Protein AF-A0A7K2QFN1-F1 (afdb_monomer_lite)

Sequence (161 aa):
MSSHTTPGGPADGPAAAGPRRRLIRELLLVAGLFAVYKAGRMLSTDRTDEAFRNAGRIWDAERALHLPGEGAIQRLLLHGDGDALVHTANTYYAAVHFPATALFLIWLYVRRPGHYLWARRVLAVLTGAALVLHLTFPLAPPRMLGAAHLVDTAQVYGPSV

Foldseek 3Di:
DDDDDDDDDDDCDPPPDDPVVVVVVVVVVVVVLVVLVVVLVVLLVVCVVVQVVLQVVVVVVCVVVVPDAPVVVQVVCVPDPSLVVLLVVQCCVVPPPVVVVVVVLVCCVVPPVPVSVVVVVVVSVVSVVVSVCCNVRPHDDLCPPPVRPDDPSCVVRHPDD

Radius of gyration: 25.27 Å; chains: 1; bounding box: 76×38×74 Å

Secondary structure (DSSP, 8-state):
-------PPP--------HHHHHHHHHHHHHHHHHHHHHHHHHHHTTHHHHHHHHHHHHHHHHHTTPPPHHHHHHHHHSSTHHHHHHHHHHHIIIIIHHHHHHHHHHHHHH-HHHHHHHHHHHHHHHHHHHHHHHHS----GGG-GGG----HHHHHS---

pLDDT: mean 73.67, std 10.95, range [41.0, 88.62]

Structure (mmCIF, N/CA/C/O backbone):
data_AF-A0A7K2QFN1-F1
#
_entry.id   AF-A0A7K2QFN1-F1
#
loop_
_atom_site.group_PDB
_atom_site.id
_atom_site.type_symbol
_atom_site.label_atom_id
_atom_site.label_alt_id
_atom_site.label_comp_id
_atom_site.label_asym_id
_atom_site.label_entity_id
_atom_site.label_seq_id
_atom_site.pdbx_PDB_ins_code
_atom_site.Cartn_x
_atom_site.Cartn_y
_atom_site.Cartn_z
_atom_site.occupancy
_atom_site.B_iso_or_equiv
_atom_site.auth_seq_id
_atom_site.auth_comp_id
_atom_site.auth_asym_id
_atom_site.auth_atom_id
_atom_site.pdbx_PDB_model_num
ATOM 1 N N . MET A 1 1 ? -60.385 5.403 48.014 1.00 46.00 1 MET A N 1
ATOM 2 C CA . MET A 1 1 ? -59.883 4.667 46.834 1.00 46.00 1 MET A CA 1
ATOM 3 C C . MET A 1 1 ? -58.443 5.084 46.613 1.00 46.00 1 MET A C 1
ATOM 5 O O . MET A 1 1 ? -58.204 6.172 46.113 1.00 46.00 1 MET A O 1
ATOM 9 N N . SER A 1 2 ? -57.506 4.275 47.107 1.00 41.00 2 SER A N 1
ATOM 10 C CA . SER A 1 2 ? -56.066 4.528 47.031 1.00 41.00 2 SER A CA 1
ATOM 11 C C . SER A 1 2 ? -55.525 3.919 45.741 1.00 41.00 2 SER A C 1
ATOM 13 O O . SER A 1 2 ? -55.558 2.701 45.579 1.00 41.00 2 SER A O 1
ATOM 15 N N . SER A 1 3 ? -55.057 4.751 44.816 1.00 53.19 3 SER A N 1
ATOM 16 C CA . SER A 1 3 ? -54.397 4.293 43.593 1.00 53.19 3 SER A CA 1
ATOM 17 C C . SER A 1 3 ? -52.925 4.034 43.899 1.00 53.19 3 SER A C 1
ATOM 19 O O . SER A 1 3 ? -52.160 4.963 44.141 1.00 53.19 3 SER A O 1
ATOM 21 N N . HIS A 1 4 ? -52.549 2.758 43.930 1.00 51.88 4 HIS A N 1
ATOM 22 C CA . HIS A 1 4 ? -51.168 2.300 44.018 1.00 51.88 4 HIS A CA 1
ATOM 23 C C . HIS A 1 4 ? -50.369 2.760 42.790 1.00 51.88 4 HIS A C 1
ATOM 25 O O . HIS A 1 4 ? -50.676 2.372 41.666 1.00 51.88 4 HIS A O 1
ATOM 31 N N . THR A 1 5 ? -49.311 3.540 43.010 1.00 59.22 5 THR A N 1
ATOM 32 C CA . THR A 1 5 ? -48.259 3.765 42.014 1.00 59.22 5 THR A CA 1
ATOM 33 C C . THR A 1 5 ? -47.220 2.659 42.168 1.00 59.22 5 THR A C 1
ATOM 35 O O . THR A 1 5 ? -46.489 2.625 43.154 1.00 59.22 5 THR A O 1
ATOM 38 N N . THR A 1 6 ? -47.158 1.739 41.209 1.00 57.50 6 THR A N 1
ATOM 39 C CA . THR A 1 6 ? -46.066 0.765 41.080 1.00 57.50 6 THR A CA 1
ATOM 40 C C . THR A 1 6 ? -44.874 1.446 40.400 1.00 57.50 6 THR A C 1
ATOM 42 O O . THR A 1 6 ? -45.015 1.858 39.248 1.00 57.50 6 THR A O 1
ATOM 45 N N . PRO A 1 7 ? -43.691 1.568 41.031 1.00 53.72 7 PRO A N 1
ATOM 46 C CA . PRO A 1 7 ? -42.487 1.939 40.306 1.00 53.72 7 PRO A CA 1
ATOM 47 C C . PRO A 1 7 ? -41.964 0.700 39.569 1.00 53.72 7 PRO A C 1
ATOM 49 O O . PRO A 1 7 ? -41.506 -0.260 40.188 1.00 53.72 7 PRO A O 1
ATOM 52 N N . GLY A 1 8 ? -42.073 0.706 38.238 1.00 53.19 8 GLY A N 1
ATOM 53 C CA . GLY A 1 8 ? -41.393 -0.258 37.376 1.00 53.19 8 GLY A CA 1
ATOM 54 C C . GLY A 1 8 ? -39.881 -0.153 37.576 1.00 53.19 8 GLY A C 1
ATOM 55 O O . GLY A 1 8 ? -39.325 0.943 37.522 1.00 53.19 8 GLY A O 1
ATOM 56 N N . GLY A 1 9 ? -39.253 -1.291 37.877 1.00 48.78 9 GLY A N 1
ATOM 57 C CA . GLY A 1 9 ? -37.833 -1.416 38.197 1.00 48.78 9 GLY A CA 1
ATOM 58 C C . GLY A 1 9 ? -36.890 -0.909 37.098 1.00 48.78 9 GLY A C 1
ATOM 59 O O . GLY A 1 9 ? -37.310 -0.696 35.958 1.00 48.78 9 GLY A O 1
ATOM 60 N N . PRO A 1 10 ? -35.606 -0.703 37.439 1.00 53.47 10 PRO A N 1
ATOM 61 C CA . PRO A 1 10 ? -34.615 -0.202 36.502 1.00 53.47 10 PRO A CA 1
ATOM 62 C C . PRO A 1 10 ? -34.527 -1.142 35.301 1.00 53.47 10 PRO A C 1
ATOM 64 O O . PRO A 1 10 ? -34.274 -2.336 35.441 1.00 53.47 10 PRO A O 1
ATOM 67 N N . ALA A 1 11 ? -34.758 -0.590 34.112 1.00 53.12 11 ALA A N 1
ATOM 68 C CA . ALA A 1 11 ? -34.437 -1.261 32.870 1.00 53.12 11 ALA A CA 1
ATOM 69 C C . ALA A 1 11 ? -32.927 -1.532 32.867 1.00 53.12 11 ALA A C 1
ATOM 71 O O . ALA A 1 11 ? -32.129 -0.602 32.727 1.00 53.12 11 ALA A O 1
ATOM 72 N N . ASP A 1 12 ? -32.550 -2.799 33.042 1.00 49.28 12 ASP A N 1
ATOM 73 C CA . ASP A 1 12 ? -31.199 -3.302 32.815 1.00 49.28 12 ASP A CA 1
ATOM 74 C C . ASP A 1 12 ? -30.847 -3.112 31.333 1.00 49.28 12 ASP A C 1
ATOM 76 O O . ASP A 1 12 ? -30.979 -4.003 30.491 1.00 49.28 12 ASP A O 1
ATOM 80 N N . GLY A 1 13 ? -30.432 -1.894 30.986 1.00 48.56 13 GLY A N 1
ATOM 81 C CA . GLY A 1 13 ? -29.789 -1.609 29.716 1.00 48.56 13 GLY A CA 1
ATOM 82 C C . GLY A 1 13 ? -28.498 -2.429 29.627 1.00 48.56 13 GLY A C 1
ATOM 83 O O . GLY A 1 13 ? -27.792 -2.556 30.630 1.00 48.56 13 GLY A O 1
ATOM 84 N N . PRO A 1 14 ? -28.157 -2.997 28.456 1.00 49.53 14 PRO A N 1
ATOM 85 C CA . PRO A 1 14 ? -26.990 -3.857 28.311 1.00 49.53 14 PRO A CA 1
ATOM 86 C C . PRO A 1 14 ? -25.746 -3.127 28.819 1.00 49.53 14 PRO A C 1
ATOM 88 O O . PRO A 1 14 ? -25.342 -2.105 28.260 1.00 49.53 14 PRO A O 1
ATOM 91 N N . ALA A 1 15 ? -25.177 -3.662 29.905 1.00 52.97 15 ALA A N 1
ATOM 92 C CA . ALA A 1 15 ? -24.041 -3.108 30.619 1.00 52.97 15 ALA A CA 1
ATOM 93 C C . ALA A 1 15 ? -22.974 -2.636 29.627 1.00 52.97 15 ALA A C 1
ATOM 95 O O . ALA A 1 15 ? -22.421 -3.424 28.850 1.00 52.97 15 ALA A O 1
ATOM 96 N N . ALA A 1 16 ? -22.707 -1.330 29.641 1.00 54.00 16 ALA A N 1
ATOM 97 C CA . ALA A 1 16 ? -21.671 -0.709 28.841 1.00 54.00 16 ALA A CA 1
ATOM 98 C C . ALA A 1 16 ? -20.334 -1.390 29.165 1.00 54.00 16 ALA A C 1
ATOM 100 O O . ALA A 1 16 ? -19.710 -1.124 30.189 1.00 54.00 16 ALA A O 1
ATOM 101 N N . ALA A 1 17 ? -19.917 -2.327 28.309 1.00 54.84 17 ALA A N 1
ATOM 102 C CA . ALA A 1 17 ? -18.675 -3.066 28.477 1.00 54.84 17 ALA A CA 1
ATOM 103 C C . ALA A 1 17 ? -17.518 -2.075 28.692 1.00 54.84 17 ALA A C 1
ATOM 105 O O . ALA A 1 17 ? -17.255 -1.235 27.827 1.00 54.84 17 ALA A O 1
ATOM 106 N N . GLY A 1 18 ? -16.860 -2.170 29.852 1.00 69.62 18 GLY A N 1
ATOM 107 C CA . GLY A 1 18 ? -15.912 -1.161 30.318 1.00 69.62 18 GLY A CA 1
ATOM 108 C C . GLY A 1 18 ? -14.740 -0.900 29.356 1.00 69.62 18 GLY A C 1
ATOM 109 O O . GLY A 1 18 ? -14.373 -1.776 28.561 1.00 69.62 18 GLY A O 1
ATOM 110 N N . PRO A 1 19 ? -14.100 0.283 29.445 1.00 69.69 19 PRO A N 1
ATOM 111 C CA . PRO A 1 19 ? -13.058 0.734 28.515 1.00 69.69 19 PRO A CA 1
ATOM 112 C C . PRO A 1 19 ? -11.882 -0.249 28.375 1.00 69.69 19 PRO A C 1
ATOM 114 O O . PRO A 1 19 ? -11.380 -0.450 27.270 1.00 69.69 19 PRO A O 1
ATOM 117 N N . ARG A 1 20 ? -11.513 -0.971 29.446 1.00 71.88 20 ARG A N 1
ATOM 118 C CA . ARG A 1 20 ? -10.501 -2.046 29.395 1.00 71.88 20 ARG A CA 1
ATOM 119 C C . ARG A 1 20 ? -10.874 -3.186 28.440 1.00 71.88 20 ARG A C 1
ATOM 121 O O . ARG A 1 20 ? -10.020 -3.677 27.710 1.00 71.88 20 ARG A O 1
ATOM 128 N N . ARG A 1 21 ? -12.144 -3.603 28.406 1.00 74.50 21 ARG A N 1
ATOM 129 C CA . ARG A 1 21 ? -12.606 -4.719 27.560 1.00 74.50 21 ARG A CA 1
ATOM 130 C C . ARG A 1 21 ? -12.649 -4.331 26.079 1.00 74.50 21 ARG A C 1
ATOM 132 O O . ARG A 1 21 ? -12.432 -5.183 25.218 1.00 74.50 21 ARG A O 1
ATOM 139 N N . ARG A 1 22 ? -12.898 -3.049 25.784 1.00 75.75 22 ARG A N 1
ATOM 140 C CA . ARG A 1 22 ? -12.779 -2.479 24.430 1.00 75.75 22 ARG A CA 1
ATOM 141 C C . ARG A 1 22 ? -11.325 -2.433 23.966 1.00 75.75 22 ARG A C 1
ATOM 143 O O . ARG A 1 22 ? -11.047 -2.934 22.882 1.00 75.75 22 ARG A O 1
ATOM 150 N N . LEU A 1 23 ? -10.412 -1.958 24.815 1.00 74.69 23 LEU A N 1
ATOM 151 C CA . LEU A 1 23 ? -8.982 -1.906 24.502 1.00 74.69 23 LEU A CA 1
ATOM 152 C C . LEU A 1 23 ? -8.391 -3.300 24.250 1.00 74.69 23 LEU A C 1
ATOM 154 O O . LEU A 1 23 ? -7.708 -3.505 23.253 1.00 74.69 23 LEU A O 1
ATOM 158 N N . ILE A 1 24 ? -8.711 -4.287 25.095 1.00 78.94 24 ILE A N 1
ATOM 159 C CA . ILE A 1 24 ? -8.256 -5.675 24.904 1.00 78.94 24 ILE A CA 1
ATOM 160 C C . ILE A 1 24 ? -8.768 -6.239 23.573 1.00 78.94 24 ILE A C 1
ATOM 162 O O . ILE A 1 24 ? -8.014 -6.872 22.843 1.00 78.94 24 ILE A O 1
ATOM 166 N N . ARG A 1 25 ? -10.033 -5.981 23.212 1.00 76.00 25 ARG A N 1
ATOM 167 C CA . ARG A 1 25 ? -10.573 -6.394 21.905 1.00 76.00 25 ARG A CA 1
ATOM 168 C C . ARG A 1 25 ? -9.856 -5.730 20.736 1.00 76.00 25 ARG A C 1
ATOM 170 O O . ARG A 1 25 ? -9.706 -6.361 19.696 1.00 76.00 25 ARG A O 1
ATOM 177 N N . GLU A 1 26 ? -9.459 -4.470 20.866 1.00 76.50 26 GLU A N 1
ATOM 178 C CA . GLU A 1 26 ? -8.696 -3.775 19.828 1.00 76.50 26 GLU A CA 1
ATOM 179 C C . GLU A 1 26 ? -7.282 -4.326 19.698 1.00 76.50 26 GLU A C 1
ATOM 181 O O . GLU A 1 26 ? -6.894 -4.683 18.588 1.00 76.50 26 GLU A O 1
ATOM 186 N N . LEU A 1 27 ? -6.580 -4.520 20.814 1.00 78.56 27 LEU A N 1
ATOM 187 C CA . LEU A 1 27 ? -5.253 -5.135 20.838 1.00 78.56 27 LEU A CA 1
ATOM 188 C C . LEU A 1 27 ? -5.264 -6.555 20.270 1.00 78.56 27 LEU A C 1
ATOM 190 O O . LEU A 1 27 ? -4.402 -6.884 19.464 1.00 78.56 27 LEU A O 1
ATOM 194 N N . LEU A 1 28 ? -6.257 -7.376 20.618 1.00 75.56 28 LEU A N 1
ATOM 195 C CA . LEU A 1 28 ? -6.394 -8.725 20.062 1.00 75.56 28 LEU A CA 1
ATOM 196 C C . LEU A 1 28 ? -6.665 -8.707 18.554 1.00 75.56 28 LEU A C 1
ATOM 198 O O . LEU A 1 28 ? -6.162 -9.565 17.837 1.00 75.56 28 LEU A O 1
ATOM 202 N N . LEU A 1 29 ? -7.424 -7.728 18.056 1.00 73.94 29 LEU A N 1
ATOM 203 C CA . LEU A 1 29 ? -7.657 -7.575 16.619 1.00 73.94 29 LEU A CA 1
ATOM 204 C C . LEU A 1 29 ? -6.403 -7.102 15.883 1.00 73.94 29 LEU A C 1
ATOM 206 O O . LEU A 1 29 ? -6.116 -7.624 14.812 1.00 73.94 29 LEU A O 1
ATOM 210 N N . VAL A 1 30 ? -5.640 -6.166 16.455 1.00 76.81 30 VAL A N 1
ATOM 211 C CA . VAL A 1 30 ? -4.353 -5.731 15.888 1.00 76.81 30 VAL A CA 1
ATOM 212 C C . VAL A 1 30 ? -3.349 -6.882 15.903 1.00 76.81 30 VAL A C 1
ATOM 214 O O . VAL A 1 30 ? -2.736 -7.162 14.879 1.00 76.81 30 VAL A O 1
ATOM 217 N N . ALA A 1 31 ? -3.225 -7.597 17.022 1.00 71.38 31 ALA A N 1
ATOM 218 C CA . ALA A 1 31 ? -2.336 -8.747 17.152 1.00 71.38 31 ALA A CA 1
ATOM 219 C C . ALA A 1 31 ? -2.730 -9.888 16.203 1.00 71.38 31 ALA A C 1
ATOM 221 O O . ALA A 1 31 ? -1.863 -10.470 15.557 1.00 71.38 31 ALA A O 1
ATOM 222 N N . GLY A 1 32 ? -4.029 -10.176 16.068 1.00 73.44 32 GLY A N 1
ATOM 223 C CA . GLY A 1 32 ? -4.541 -11.162 15.119 1.00 73.44 32 GLY A CA 1
ATOM 224 C C . GLY A 1 32 ? -4.250 -10.772 13.670 1.00 73.44 32 GLY A C 1
ATOM 225 O O . GLY A 1 32 ? -3.727 -11.585 12.913 1.00 73.44 32 GLY A O 1
ATOM 226 N N . LEU A 1 33 ? -4.505 -9.513 13.297 1.00 75.50 33 LEU A N 1
ATOM 227 C CA . LEU A 1 33 ? -4.197 -9.005 11.958 1.00 75.50 33 LEU A CA 1
ATOM 228 C C . LEU A 1 33 ? -2.687 -9.051 11.675 1.00 75.50 33 LEU A C 1
ATOM 230 O O . LEU A 1 33 ? -2.275 -9.438 10.584 1.00 75.50 33 LEU A O 1
ATOM 234 N N . PHE A 1 34 ? -1.862 -8.726 12.671 1.00 74.19 34 PHE A N 1
ATOM 235 C CA . PHE A 1 34 ? -0.406 -8.791 12.571 1.00 74.19 34 PHE A CA 1
ATOM 236 C C . PHE A 1 34 ? 0.109 -10.228 12.430 1.00 74.19 34 PHE A C 1
ATOM 238 O O . PHE A 1 34 ? 0.990 -10.488 11.612 1.00 74.19 34 PHE A O 1
ATOM 245 N N . ALA A 1 35 ? -0.454 -11.178 13.180 1.00 71.31 35 ALA A N 1
ATOM 246 C CA . ALA A 1 35 ? -0.115 -12.593 13.060 1.00 71.31 35 ALA A CA 1
ATOM 247 C C . ALA A 1 35 ? -0.481 -13.140 11.674 1.00 71.31 35 ALA A C 1
ATOM 249 O O . ALA A 1 35 ? 0.332 -13.821 11.052 1.00 71.31 35 ALA A O 1
ATOM 250 N N . VAL A 1 36 ? -1.662 -12.782 11.162 1.00 75.25 36 VAL A N 1
ATOM 251 C CA . VAL A 1 36 ? -2.120 -13.144 9.813 1.00 75.25 36 VAL A CA 1
ATOM 252 C C . VAL A 1 36 ? -1.215 -12.533 8.736 1.00 75.25 36 VAL A C 1
ATOM 254 O O . VAL A 1 36 ? -0.780 -13.249 7.836 1.00 75.25 36 VAL A O 1
ATOM 257 N N . TYR A 1 37 ? -0.844 -11.254 8.863 1.00 74.94 37 TYR A N 1
ATOM 258 C CA . TYR A 1 37 ? 0.138 -10.612 7.982 1.00 74.94 37 TYR A CA 1
ATOM 259 C C . TYR A 1 37 ? 1.490 -11.340 8.007 1.00 74.94 37 TYR A C 1
ATOM 261 O O . TYR A 1 37 ? 2.045 -11.655 6.955 1.00 74.94 37 TYR A O 1
ATOM 269 N N . LYS A 1 38 ? 2.012 -11.654 9.200 1.00 71.62 38 LYS A N 1
ATOM 270 C CA . LYS A 1 38 ? 3.306 -12.329 9.360 1.00 71.62 38 LYS A CA 1
ATOM 271 C C . LYS A 1 38 ? 3.287 -13.740 8.769 1.00 71.62 38 LYS A C 1
ATOM 273 O O . LYS A 1 38 ? 4.230 -14.112 8.075 1.00 71.62 38 LYS A O 1
ATOM 278 N N . ALA A 1 39 ? 2.216 -14.497 9.005 1.00 71.62 39 ALA A N 1
ATOM 279 C CA . ALA A 1 39 ? 2.022 -15.818 8.418 1.00 71.62 39 ALA A CA 1
ATOM 280 C C . ALA A 1 39 ? 1.952 -15.734 6.888 1.00 71.62 39 ALA A C 1
ATOM 282 O O . ALA A 1 39 ? 2.667 -16.463 6.204 1.00 71.62 39 ALA A O 1
ATOM 283 N N . GLY A 1 40 ? 1.169 -14.794 6.351 1.00 68.12 40 GLY A N 1
ATOM 284 C CA . GLY A 1 40 ? 1.074 -14.583 4.911 1.00 68.12 40 GLY A CA 1
ATOM 285 C C . GLY A 1 40 ? 2.416 -14.207 4.277 1.00 68.12 40 GLY A C 1
ATOM 286 O O . GLY A 1 40 ? 2.795 -14.769 3.252 1.00 68.12 40 GLY A O 1
ATOM 287 N N . ARG A 1 41 ? 3.196 -13.335 4.925 1.00 69.00 41 ARG A N 1
ATOM 288 C CA . ARG A 1 41 ? 4.541 -12.989 4.446 1.00 69.00 41 ARG A CA 1
ATOM 289 C C . ARG A 1 41 ? 5.465 -14.214 4.411 1.00 69.00 41 ARG A C 1
ATOM 291 O O . ARG A 1 41 ? 6.197 -14.388 3.442 1.00 69.00 41 ARG A O 1
ATOM 298 N N . MET A 1 42 ? 5.403 -15.071 5.431 1.00 67.62 42 MET A N 1
ATOM 299 C CA . MET A 1 42 ? 6.178 -16.316 5.485 1.00 67.62 42 MET A CA 1
ATOM 300 C C . MET A 1 42 ? 5.827 -17.241 4.310 1.00 67.62 42 MET A C 1
ATOM 302 O O . MET A 1 42 ? 6.712 -17.684 3.590 1.00 67.62 42 MET A O 1
ATOM 306 N N . LEU A 1 43 ? 4.530 -17.447 4.061 1.00 66.00 43 LEU A N 1
ATOM 307 C CA . LEU A 1 43 ? 4.014 -18.256 2.948 1.00 66.00 43 LEU A CA 1
ATOM 308 C C . LEU A 1 43 ? 4.368 -17.691 1.565 1.00 66.00 43 LEU A C 1
ATOM 310 O O . LEU A 1 43 ? 4.529 -18.453 0.615 1.00 66.00 43 LEU A O 1
ATOM 314 N N . SER A 1 44 ? 4.476 -16.367 1.442 1.00 63.62 44 SER A N 1
ATOM 315 C CA . SER A 1 44 ? 4.806 -15.712 0.175 1.00 63.62 44 SER A CA 1
ATOM 316 C C . SER A 1 44 ? 6.301 -15.728 -0.150 1.00 63.62 44 SER A C 1
ATOM 318 O O . SER A 1 44 ? 6.657 -15.551 -1.313 1.00 63.62 44 SER A O 1
ATOM 320 N N . THR A 1 45 ? 7.177 -15.914 0.844 1.00 62.69 45 THR A N 1
ATOM 321 C CA . THR A 1 45 ? 8.634 -15.790 0.651 1.00 62.69 45 THR A CA 1
ATOM 322 C C . THR A 1 45 ? 9.175 -16.916 -0.247 1.00 62.69 45 THR A C 1
ATOM 324 O O . THR A 1 45 ? 10.008 -16.662 -1.114 1.00 62.69 45 THR A O 1
ATOM 327 N N . ASP A 1 46 ? 8.599 -18.118 -0.156 1.00 63.16 46 ASP A N 1
ATOM 328 C CA . ASP A 1 46 ? 8.986 -19.280 -0.974 1.00 63.16 46 ASP A CA 1
ATOM 329 C C . ASP A 1 46 ? 8.373 -19.292 -2.392 1.00 63.16 46 ASP A C 1
ATOM 331 O O . ASP A 1 46 ? 8.632 -20.206 -3.173 1.00 63.16 46 ASP A O 1
ATOM 335 N N . ARG A 1 47 ? 7.553 -18.294 -2.762 1.00 72.06 47 ARG A N 1
ATOM 336 C CA . ARG A 1 47 ? 6.825 -18.258 -4.053 1.00 72.06 47 ARG A CA 1
ATOM 337 C C . ARG A 1 47 ? 7.316 -17.190 -5.027 1.00 72.06 47 ARG A C 1
ATOM 339 O O . ARG A 1 47 ? 6.610 -16.829 -5.968 1.00 72.06 47 ARG A O 1
ATOM 346 N N . THR A 1 48 ? 8.532 -16.694 -4.829 1.00 75.62 48 THR A N 1
ATOM 347 C CA . THR A 1 48 ? 9.105 -15.621 -5.654 1.00 75.62 48 THR A CA 1
ATOM 348 C C . THR A 1 48 ? 9.159 -16.007 -7.140 1.00 75.62 48 THR A C 1
ATOM 350 O O . THR A 1 48 ? 8.705 -15.240 -7.986 1.00 75.62 48 THR A O 1
ATOM 353 N N . ASP A 1 49 ? 9.584 -17.230 -7.472 1.00 79.44 49 ASP A N 1
ATOM 354 C CA . ASP A 1 49 ? 9.636 -17.700 -8.867 1.00 79.44 49 ASP A CA 1
ATOM 355 C C . ASP A 1 49 ? 8.250 -17.791 -9.522 1.00 79.44 49 ASP A C 1
ATOM 357 O O . ASP A 1 49 ? 8.082 -17.517 -10.712 1.00 79.44 49 ASP A O 1
ATOM 361 N N . GLU A 1 50 ? 7.230 -18.179 -8.751 1.00 81.81 50 GLU A N 1
ATOM 362 C CA . GLU A 1 50 ? 5.842 -18.195 -9.217 1.00 81.81 50 GLU A CA 1
ATOM 363 C C . GLU A 1 50 ? 5.337 -16.775 -9.492 1.00 81.81 50 GLU A C 1
ATOM 365 O O . GLU A 1 50 ? 4.688 -16.543 -10.516 1.00 81.81 50 GLU A O 1
ATOM 370 N N . ALA A 1 51 ? 5.718 -15.818 -8.643 1.00 82.38 51 ALA A N 1
ATOM 371 C CA . ALA A 1 51 ? 5.380 -14.410 -8.800 1.00 82.38 51 ALA A CA 1
ATOM 372 C C . ALA A 1 51 ? 5.907 -13.824 -10.118 1.00 82.38 51 ALA A C 1
ATOM 374 O O . ALA A 1 51 ? 5.176 -13.111 -10.811 1.00 82.38 51 ALA A O 1
ATOM 375 N N . PHE A 1 52 ? 7.144 -14.158 -10.496 1.00 83.25 52 PHE A N 1
ATOM 376 C CA . PHE A 1 52 ? 7.737 -13.733 -11.768 1.00 83.25 52 PHE A CA 1
ATOM 377 C C . PHE A 1 52 ? 7.060 -14.377 -12.980 1.00 83.25 52 PHE A C 1
ATOM 379 O O . PHE A 1 52 ? 6.802 -13.695 -13.973 1.00 83.25 52 PHE A O 1
ATOM 386 N N . ARG A 1 53 ? 6.706 -15.667 -12.905 1.00 84.81 53 ARG A N 1
ATOM 387 C CA . ARG A 1 53 ? 5.967 -16.336 -13.992 1.00 84.81 53 ARG A CA 1
ATOM 388 C C . ARG A 1 53 ? 4.580 -15.731 -14.199 1.00 84.81 53 ARG A C 1
ATOM 390 O O . ARG A 1 53 ? 4.178 -15.512 -15.340 1.00 84.81 53 ARG A O 1
ATOM 397 N N . ASN A 1 54 ? 3.853 -15.450 -13.118 1.00 86.00 54 ASN A N 1
ATOM 398 C CA . ASN A 1 54 ? 2.544 -14.799 -13.193 1.00 86.00 54 ASN A CA 1
ATOM 399 C C . ASN A 1 54 ? 2.651 -13.379 -13.766 1.00 86.00 54 ASN A C 1
ATOM 401 O O . ASN A 1 54 ? 1.819 -12.992 -14.584 1.00 86.00 54 ASN A O 1
ATOM 405 N N . ALA A 1 55 ? 3.707 -12.645 -13.406 1.00 83.19 55 ALA A N 1
ATOM 406 C CA . ALA A 1 55 ? 3.982 -11.321 -13.954 1.00 83.19 55 ALA A CA 1
ATOM 407 C C . ALA A 1 55 ? 4.253 -11.358 -15.463 1.00 83.19 55 ALA A C 1
ATOM 409 O O . ALA A 1 55 ? 3.686 -10.551 -16.194 1.00 83.19 55 ALA A O 1
ATOM 410 N N . GLY A 1 56 ? 5.028 -12.338 -15.945 1.00 83.06 56 GLY A N 1
ATOM 411 C CA . GLY A 1 56 ? 5.224 -12.561 -17.381 1.00 83.06 56 GLY A CA 1
ATOM 412 C C . GLY A 1 56 ? 3.914 -12.857 -18.119 1.00 83.06 56 GLY A C 1
ATOM 413 O O . GLY A 1 56 ? 3.620 -12.227 -19.127 1.00 83.06 56 GLY A O 1
ATOM 414 N N . ARG A 1 57 ? 3.062 -13.736 -17.570 1.00 85.62 57 ARG A N 1
ATOM 415 C CA . ARG A 1 57 ? 1.752 -14.058 -18.174 1.00 85.62 57 ARG A CA 1
ATOM 416 C C . ARG A 1 57 ? 0.839 -12.840 -18.292 1.00 85.62 57 ARG A C 1
ATOM 418 O O . ARG A 1 57 ? 0.175 -12.681 -19.311 1.00 85.62 57 ARG A O 1
ATOM 425 N N . ILE A 1 58 ? 0.784 -12.007 -17.251 1.00 85.50 58 ILE A N 1
ATOM 426 C CA . ILE A 1 58 ? -0.000 -10.766 -17.281 1.00 85.50 58 ILE A CA 1
ATOM 427 C C . ILE A 1 58 ? 0.591 -9.798 -18.299 1.00 85.50 58 ILE A C 1
ATOM 429 O O . ILE A 1 58 ? -0.150 -9.259 -19.114 1.00 85.50 58 ILE A O 1
ATOM 433 N N . TRP A 1 59 ? 1.911 -9.629 -18.303 1.00 83.75 59 TRP A N 1
ATOM 434 C CA . TRP A 1 59 ? 2.598 -8.770 -19.259 1.00 83.75 59 TRP A CA 1
ATOM 435 C C . TRP A 1 59 ? 2.291 -9.156 -20.714 1.00 83.75 59 TRP A C 1
ATOM 437 O O . TRP A 1 59 ? 1.926 -8.299 -21.521 1.00 83.75 59 TRP A O 1
ATOM 447 N N . ASP A 1 60 ? 2.374 -10.446 -21.038 1.00 85.12 60 ASP A N 1
ATOM 448 C CA . ASP A 1 60 ? 2.081 -10.954 -22.379 1.00 85.12 60 ASP A CA 1
ATOM 449 C C . ASP A 1 60 ? 0.599 -10.772 -22.738 1.00 85.12 60 ASP A C 1
ATOM 451 O O . ASP A 1 60 ? 0.275 -10.349 -23.850 1.00 85.12 60 ASP A O 1
ATOM 455 N N . ALA A 1 61 ? -0.310 -11.015 -21.787 1.00 86.06 61 ALA A N 1
ATOM 456 C CA . ALA A 1 61 ? -1.745 -10.811 -21.978 1.00 86.06 61 ALA A CA 1
ATOM 457 C C . ALA A 1 61 ? -2.095 -9.336 -22.231 1.00 86.06 61 ALA A C 1
ATOM 459 O O . ALA A 1 61 ? -2.865 -9.029 -23.142 1.00 86.06 61 ALA A O 1
ATOM 460 N N . GLU A 1 62 ? -1.504 -8.405 -21.480 1.00 86.31 62 GLU A N 1
ATOM 461 C CA . GLU A 1 62 ? -1.695 -6.970 -21.700 1.00 86.31 62 GLU A CA 1
ATOM 462 C C . GLU A 1 62 ? -1.214 -6.535 -23.091 1.00 86.31 62 GLU A C 1
ATOM 464 O O . GLU A 1 62 ? -1.818 -5.652 -23.700 1.00 86.31 62 GLU A O 1
ATOM 469 N N . ARG A 1 63 ? -0.136 -7.144 -23.606 1.00 86.50 63 ARG A N 1
ATOM 470 C CA . ARG A 1 63 ? 0.464 -6.795 -24.909 1.00 86.50 63 ARG A CA 1
ATOM 471 C C . ARG A 1 63 ? -0.329 -7.413 -26.048 1.00 86.50 63 ARG A C 1
ATOM 473 O O . ARG A 1 63 ? -0.559 -6.733 -27.043 1.00 86.50 63 ARG A O 1
ATOM 480 N N . ALA A 1 64 ? -0.860 -8.619 -25.860 1.00 87.38 64 ALA A N 1
ATOM 481 C CA . ALA A 1 64 ? -1.849 -9.199 -26.764 1.00 87.38 64 ALA A CA 1
ATOM 482 C C . ALA A 1 64 ? -3.116 -8.324 -26.862 1.00 87.38 64 ALA A C 1
ATOM 484 O O . ALA A 1 64 ? -3.654 -8.118 -27.951 1.00 87.38 64 ALA A O 1
ATOM 485 N N . LEU A 1 65 ? -3.557 -7.745 -25.741 1.00 87.88 65 LEU A N 1
ATOM 486 C CA . LEU A 1 65 ? -4.713 -6.842 -25.672 1.00 87.88 65 LEU A CA 1
ATOM 487 C C . LEU A 1 65 ? -4.396 -5.383 -26.043 1.00 87.88 65 LEU A C 1
ATOM 489 O O . LEU A 1 65 ? -5.297 -4.549 -26.008 1.00 87.88 65 LEU A O 1
ATOM 493 N N . HIS A 1 66 ? -3.148 -5.070 -26.411 1.00 82.81 66 HIS A N 1
ATOM 494 C CA . HIS A 1 66 ? -2.692 -3.716 -26.753 1.00 82.81 66 HIS A CA 1
ATOM 495 C C . HIS A 1 66 ? -2.993 -2.667 -25.665 1.00 82.81 66 HIS A C 1
ATOM 497 O O . HIS A 1 66 ? -3.220 -1.491 -25.960 1.00 82.81 66 HIS A O 1
ATOM 503 N N . LEU A 1 67 ? -2.988 -3.079 -24.394 1.00 81.06 67 LEU A N 1
ATOM 504 C CA . LEU A 1 67 ? -3.192 -2.164 -23.278 1.00 81.06 67 LEU A CA 1
ATOM 505 C C . LEU A 1 67 ? -1.969 -1.248 -23.109 1.00 81.06 67 LEU A C 1
ATOM 507 O O . LEU A 1 67 ? -0.828 -1.716 -23.220 1.00 81.06 67 LEU A O 1
ATOM 511 N N . PRO A 1 68 ? -2.179 0.052 -22.825 1.00 74.56 68 PRO A N 1
ATOM 512 C CA . PRO A 1 68 ? -1.081 0.975 -22.591 1.00 74.56 68 PRO A CA 1
ATOM 513 C C . PRO A 1 68 ? -0.300 0.548 -21.344 1.00 74.56 68 PRO A C 1
ATOM 515 O O . PRO A 1 68 ? -0.865 0.386 -20.266 1.00 74.56 68 PRO A O 1
ATOM 518 N N . GLY A 1 69 ? 1.012 0.372 -21.497 1.00 72.25 69 GLY A N 1
ATOM 519 C CA . GLY A 1 69 ? 1.890 0.011 -20.388 1.00 72.25 69 GLY A CA 1
ATOM 520 C C . GLY A 1 69 ? 2.170 1.193 -19.458 1.00 72.25 69 GLY A C 1
ATOM 521 O O . GLY A 1 69 ? 2.330 2.330 -19.913 1.00 72.25 69 GLY A O 1
ATOM 522 N N . GLU A 1 70 ? 2.331 0.903 -18.165 1.00 74.12 70 GLU A N 1
ATOM 523 C CA . GLU A 1 70 ? 2.680 1.877 -17.114 1.00 74.12 70 GLU A CA 1
ATOM 524 C C . GLU A 1 70 ? 3.905 2.738 -17.474 1.00 74.12 70 GLU A C 1
ATOM 526 O O . GLU A 1 70 ? 3.986 3.904 -17.096 1.00 74.12 70 GLU A O 1
ATOM 531 N N . GLY A 1 71 ? 4.821 2.214 -18.295 1.00 73.50 71 GLY A N 1
ATOM 532 C CA . GLY A 1 71 ? 6.021 2.921 -18.744 1.00 73.50 71 GLY A CA 1
ATOM 533 C C . GLY A 1 71 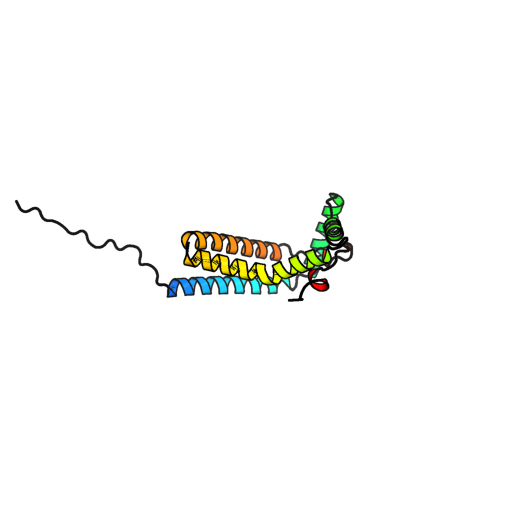? 5.752 4.162 -19.591 1.00 73.50 71 GLY A C 1
ATOM 534 O O . GLY A 1 71 ? 6.557 5.088 -19.568 1.00 73.50 71 GLY A O 1
ATOM 535 N N . ALA A 1 72 ? 4.633 4.229 -20.317 1.00 74.06 72 ALA A N 1
ATOM 536 C CA . ALA A 1 72 ? 4.270 5.440 -21.054 1.00 74.06 72 ALA A CA 1
ATOM 537 C C . ALA A 1 72 ? 3.895 6.579 -20.094 1.00 74.06 72 ALA A C 1
ATOM 539 O O . ALA A 1 72 ? 4.363 7.705 -20.256 1.00 74.06 72 ALA A O 1
ATOM 540 N N . ILE A 1 73 ? 3.117 6.255 -19.059 1.00 76.75 73 ILE A N 1
ATOM 541 C CA . ILE A 1 73 ? 2.704 7.195 -18.012 1.00 76.75 73 ILE A CA 1
ATOM 542 C C . ILE A 1 73 ? 3.916 7.596 -17.170 1.00 76.75 73 ILE A C 1
ATOM 544 O O . ILE A 1 73 ? 4.138 8.779 -16.934 1.00 76.75 73 ILE A O 1
ATOM 548 N N . GLN A 1 74 ? 4.747 6.630 -16.777 1.00 77.38 74 GLN A N 1
ATOM 549 C CA . GLN A 1 74 ? 5.954 6.888 -16.000 1.00 77.38 74 GLN A CA 1
ATOM 550 C C . GLN A 1 74 ? 6.953 7.761 -16.766 1.00 77.38 74 GLN A C 1
ATOM 552 O O . GLN A 1 74 ? 7.481 8.708 -16.194 1.00 77.38 74 GLN A O 1
ATOM 557 N N . ARG A 1 75 ? 7.188 7.507 -18.062 1.00 76.00 75 ARG A N 1
ATOM 558 C CA . ARG A 1 75 ? 8.040 8.388 -18.874 1.00 76.00 75 ARG A CA 1
ATOM 559 C C . ARG A 1 75 ? 7.458 9.789 -18.967 1.00 76.00 75 ARG A C 1
ATOM 561 O O . ARG A 1 75 ? 8.222 10.729 -18.823 1.00 76.00 75 ARG A O 1
ATOM 568 N N . LEU A 1 76 ? 6.150 9.935 -19.173 1.00 76.56 76 LEU A N 1
ATOM 569 C CA . LEU A 1 76 ? 5.505 11.248 -19.223 1.00 76.56 76 LEU A CA 1
ATOM 570 C C . LEU A 1 76 ? 5.668 12.016 -17.903 1.00 76.56 76 LEU A C 1
ATOM 572 O O . LEU A 1 76 ? 5.996 13.195 -17.925 1.00 76.56 76 LEU A O 1
ATOM 576 N N . LEU A 1 77 ? 5.480 11.337 -16.768 1.00 74.25 77 LEU A N 1
ATOM 577 C CA . LEU A 1 77 ? 5.633 11.923 -15.433 1.00 74.25 77 LEU A CA 1
ATOM 578 C C . LEU A 1 77 ? 7.089 12.260 -15.086 1.00 74.25 77 LEU A C 1
ATOM 580 O O . LEU A 1 77 ? 7.317 13.171 -14.300 1.00 74.25 77 LEU A O 1
ATOM 584 N N . LEU A 1 78 ? 8.053 11.536 -15.660 1.00 74.38 78 LEU A N 1
ATOM 585 C CA . LEU A 1 78 ? 9.491 11.768 -15.485 1.00 74.38 78 LEU A CA 1
ATOM 586 C C . LEU A 1 78 ? 10.095 12.709 -16.548 1.00 74.38 78 LEU A C 1
ATOM 588 O O . LEU A 1 78 ? 11.277 13.024 -16.468 1.00 74.38 78 LEU A O 1
ATOM 592 N N . HIS A 1 79 ? 9.341 13.150 -17.561 1.00 72.75 79 HIS A N 1
ATOM 593 C CA . HIS A 1 79 ? 9.843 14.120 -18.541 1.00 72.75 79 HIS A CA 1
ATOM 594 C C . HIS A 1 79 ? 9.830 15.540 -17.944 1.00 72.75 79 HIS A C 1
ATOM 596 O O . HIS A 1 79 ? 8.782 16.028 -17.531 1.00 72.75 79 HIS A O 1
ATOM 602 N N . GLY A 1 80 ? 10.976 16.232 -17.962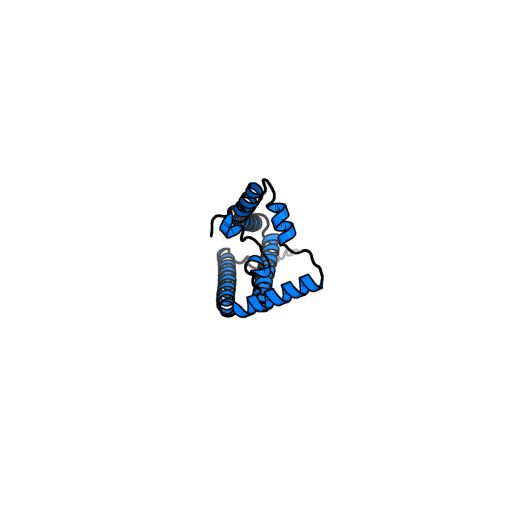 1.00 71.31 80 GLY A N 1
ATOM 603 C CA . GLY A 1 80 ? 11.108 17.627 -17.506 1.00 71.31 80 GLY A CA 1
ATOM 604 C C . GLY A 1 80 ? 11.299 17.760 -15.990 1.00 71.31 80 GLY A C 1
ATOM 605 O O . GLY A 1 80 ? 12.025 16.972 -15.396 1.00 71.31 80 GLY A O 1
ATOM 606 N N . ASP A 1 81 ? 10.625 18.725 -15.351 1.00 63.66 81 ASP A N 1
ATOM 607 C CA . ASP A 1 81 ? 10.680 19.001 -13.895 1.00 63.66 81 ASP A CA 1
ATOM 608 C C . ASP A 1 81 ? 9.980 17.927 -13.019 1.00 63.66 81 ASP A C 1
ATOM 610 O O . ASP A 1 81 ? 9.633 18.158 -11.854 1.00 63.66 81 ASP A O 1
ATOM 614 N N . GLY A 1 82 ? 9.739 16.738 -13.580 1.00 64.44 82 GLY A N 1
ATOM 615 C CA . GLY A 1 82 ? 9.019 15.624 -12.959 1.00 64.44 82 GLY A CA 1
ATOM 616 C C . GLY A 1 82 ? 9.680 15.068 -11.697 1.00 64.44 82 GLY A C 1
ATOM 617 O O . GLY A 1 82 ? 8.992 14.524 -10.831 1.00 64.44 82 GLY A O 1
ATOM 618 N N . ASP A 1 83 ? 10.986 15.279 -11.531 1.00 68.50 83 ASP A N 1
ATOM 619 C CA . ASP A 1 83 ? 11.738 14.859 -10.345 1.00 68.50 83 ASP A CA 1
ATOM 620 C C . ASP A 1 83 ? 11.155 15.461 -9.057 1.00 68.50 83 ASP A C 1
ATOM 622 O O . ASP A 1 83 ? 10.990 14.757 -8.058 1.00 68.50 83 ASP A O 1
ATOM 626 N N . ALA A 1 84 ? 10.743 16.735 -9.079 1.00 71.31 84 ALA A N 1
ATOM 627 C CA . ALA A 1 84 ? 10.124 17.376 -7.917 1.00 71.31 84 ALA A CA 1
ATOM 628 C C . ALA A 1 84 ? 8.753 16.758 -7.577 1.00 71.31 84 ALA A C 1
ATOM 630 O O . ALA A 1 84 ? 8.413 16.595 -6.399 1.00 71.31 84 ALA A O 1
ATOM 631 N N . LEU A 1 85 ? 7.975 16.367 -8.594 1.00 75.69 85 LEU A N 1
ATOM 632 C CA . LEU A 1 85 ? 6.676 15.712 -8.412 1.00 75.69 85 LEU A CA 1
ATOM 633 C C . LEU A 1 85 ? 6.834 14.306 -7.831 1.00 75.69 85 LEU A C 1
ATOM 635 O O . LEU A 1 85 ? 6.120 13.953 -6.891 1.00 75.69 85 LEU A O 1
ATOM 639 N N . VAL A 1 86 ? 7.789 13.525 -8.338 1.00 75.56 86 VAL A N 1
ATOM 640 C CA . VAL A 1 86 ? 8.072 12.171 -7.842 1.00 75.56 86 VAL A CA 1
ATOM 641 C C . VAL A 1 86 ? 8.624 12.215 -6.418 1.00 75.56 86 VAL A C 1
ATOM 643 O O . VAL A 1 86 ? 8.125 11.488 -5.557 1.00 75.56 86 VAL A O 1
ATOM 646 N N . HIS A 1 87 ? 9.563 13.116 -6.117 1.00 72.94 87 HIS A N 1
ATOM 647 C CA . HIS A 1 87 ? 10.056 13.324 -4.752 1.00 72.94 87 HIS A CA 1
ATOM 648 C C . HIS A 1 87 ? 8.940 13.729 -3.784 1.00 72.94 87 HIS A C 1
ATOM 650 O O . HIS A 1 87 ? 8.863 13.198 -2.672 1.00 72.94 87 HIS A O 1
ATOM 656 N N . THR A 1 88 ? 8.045 14.628 -4.199 1.00 77.06 88 THR A N 1
ATOM 657 C CA . THR A 1 88 ? 6.904 15.046 -3.372 1.00 77.06 88 THR A CA 1
ATOM 658 C C . THR A 1 88 ? 5.934 13.891 -3.149 1.00 77.06 88 THR A C 1
ATOM 660 O O . THR A 1 88 ? 5.509 13.667 -2.017 1.00 77.06 88 THR A O 1
ATOM 663 N N . ALA A 1 89 ? 5.618 13.119 -4.189 1.00 78.31 89 ALA A N 1
ATOM 664 C CA . ALA A 1 89 ? 4.738 11.959 -4.088 1.00 78.31 89 ALA A CA 1
ATOM 665 C C . ALA A 1 89 ? 5.323 10.876 -3.164 1.00 78.31 89 ALA A C 1
ATOM 667 O O . ALA A 1 89 ? 4.625 10.387 -2.273 1.00 78.31 89 ALA A O 1
ATOM 668 N N . ASN A 1 90 ? 6.614 10.567 -3.313 1.00 77.25 90 ASN A N 1
ATOM 669 C CA . ASN A 1 90 ? 7.334 9.629 -2.450 1.00 77.25 90 ASN A CA 1
ATOM 670 C C . ASN A 1 90 ? 7.362 10.115 -0.994 1.00 77.25 90 ASN A C 1
ATOM 672 O O . ASN A 1 90 ? 7.086 9.346 -0.073 1.00 77.25 90 ASN A O 1
ATOM 676 N N . THR A 1 91 ? 7.632 11.405 -0.776 1.00 76.94 91 THR A N 1
ATOM 677 C CA . THR A 1 91 ? 7.667 12.005 0.567 1.00 76.94 91 THR A CA 1
ATOM 678 C C . THR A 1 91 ? 6.283 12.014 1.208 1.00 76.94 91 THR A C 1
ATOM 680 O O . THR A 1 91 ? 6.142 11.661 2.377 1.00 76.94 91 THR A O 1
ATOM 683 N N . TYR A 1 92 ? 5.241 12.360 0.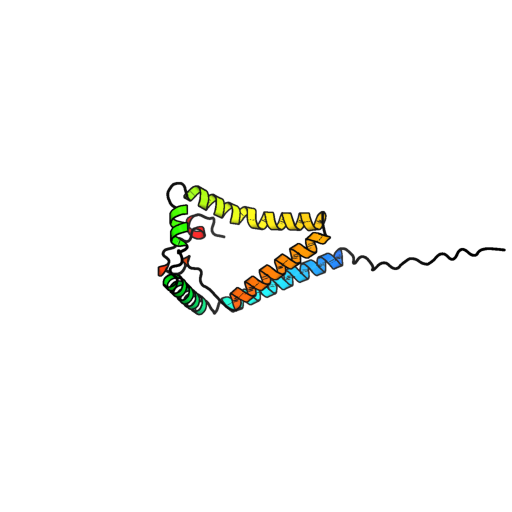454 1.00 79.69 92 TYR A N 1
ATOM 684 C CA . TYR A 1 92 ? 3.858 12.289 0.917 1.00 79.69 92 TYR A CA 1
ATOM 685 C C . TYR A 1 92 ? 3.483 10.857 1.315 1.00 79.69 92 TYR A C 1
ATOM 687 O O . TYR A 1 92 ? 2.912 10.634 2.386 1.00 79.69 92 TYR A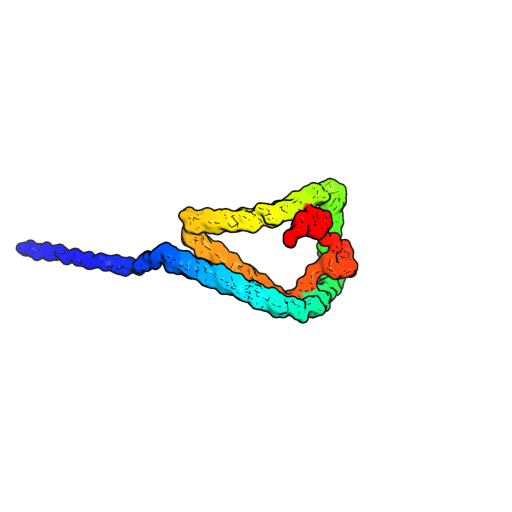 O 1
ATOM 695 N N . TYR A 1 93 ? 3.840 9.876 0.486 1.00 76.31 93 TYR A N 1
ATOM 696 C CA . TYR A 1 93 ? 3.570 8.476 0.779 1.00 76.31 93 TYR A CA 1
ATOM 697 C C . TYR A 1 93 ? 4.281 8.016 2.061 1.00 76.31 93 TYR A C 1
ATOM 699 O O . TYR A 1 93 ? 3.646 7.439 2.944 1.00 76.31 93 TYR A O 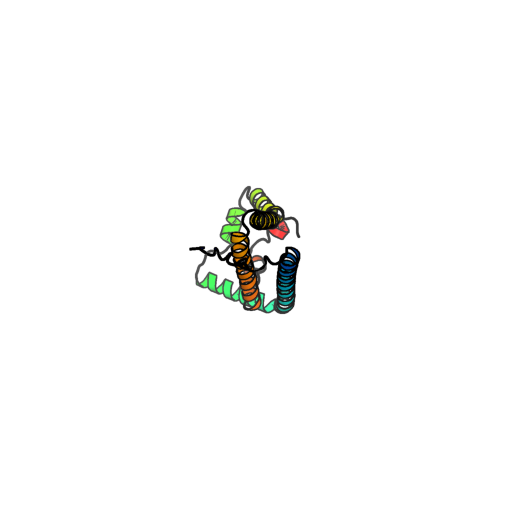1
ATOM 707 N N . ALA A 1 94 ? 5.570 8.334 2.208 1.00 73.06 94 ALA A N 1
ATOM 708 C CA . ALA A 1 94 ? 6.364 7.929 3.365 1.00 73.06 94 ALA A CA 1
ATOM 709 C C . ALA A 1 94 ? 5.950 8.650 4.663 1.00 73.06 94 ALA A C 1
ATOM 711 O O . ALA A 1 94 ? 5.805 8.016 5.708 1.00 73.06 94 ALA A O 1
ATOM 712 N N . ALA A 1 95 ? 5.748 9.969 4.609 1.00 74.50 95 ALA A N 1
ATOM 713 C CA . ALA A 1 95 ? 5.590 10.803 5.800 1.00 74.50 95 ALA A CA 1
ATOM 714 C C . ALA A 1 95 ? 4.133 11.111 6.160 1.00 74.50 95 ALA A C 1
ATOM 716 O O . ALA A 1 95 ? 3.838 11.377 7.323 1.00 74.50 95 ALA A O 1
ATOM 717 N N . VAL A 1 96 ? 3.211 11.104 5.193 1.00 78.56 96 VAL A N 1
ATOM 718 C CA . VAL A 1 96 ? 1.840 11.593 5.410 1.00 78.56 96 VAL A CA 1
ATOM 719 C C . VAL A 1 96 ? 0.823 10.468 5.359 1.00 78.56 96 VAL A C 1
ATOM 721 O O . VAL A 1 96 ? -0.068 10.442 6.203 1.00 78.56 96 VAL A O 1
ATOM 724 N N . HIS A 1 97 ? 0.948 9.515 4.436 1.00 77.62 97 HIS A N 1
ATOM 725 C CA . HIS A 1 97 ? -0.101 8.517 4.208 1.00 77.62 97 HIS A CA 1
ATOM 726 C C . HIS A 1 97 ? -0.450 7.701 5.467 1.00 77.62 97 HIS A C 1
ATOM 728 O O . HIS A 1 97 ? -1.616 7.644 5.882 1.00 77.62 97 HIS A O 1
ATOM 734 N N . PHE A 1 98 ? 0.555 7.114 6.126 1.00 77.31 98 PHE A N 1
ATOM 735 C CA . PHE A 1 98 ? 0.329 6.318 7.335 1.00 77.31 98 PHE A CA 1
ATOM 736 C C . PHE A 1 98 ? -0.056 7.176 8.549 1.00 77.31 98 PHE A C 1
ATOM 738 O O . PHE A 1 98 ? -1.063 6.851 9.191 1.00 77.31 98 PHE A O 1
ATOM 745 N N . PRO A 1 99 ? 0.647 8.287 8.862 1.00 81.12 99 PRO A N 1
ATOM 746 C CA . PRO A 1 99 ? 0.263 9.127 9.994 1.00 81.12 99 PRO A CA 1
ATOM 747 C C . PRO A 1 99 ? -1.121 9.757 9.830 1.00 81.12 99 PRO A C 1
ATOM 749 O O . PRO A 1 99 ? -1.902 9.751 10.780 1.00 81.12 99 PRO A O 1
ATOM 752 N N . ALA A 1 100 ? -1.478 10.228 8.632 1.00 83.06 100 ALA A N 1
ATOM 753 C CA . ALA A 1 100 ? -2.800 10.794 8.367 1.00 83.06 100 ALA A CA 1
ATOM 754 C C . ALA A 1 100 ? -3.909 9.751 8.551 1.00 83.06 100 ALA A C 1
ATOM 756 O O . ALA A 1 100 ? -4.924 10.044 9.184 1.00 83.06 100 ALA A O 1
ATOM 757 N N . THR A 1 101 ? -3.701 8.518 8.075 1.00 81.88 101 THR A N 1
ATOM 758 C CA . THR A 1 101 ? -4.660 7.420 8.278 1.00 81.88 101 THR A CA 1
ATOM 759 C C . THR A 1 101 ? -4.843 7.108 9.766 1.00 81.88 101 THR A C 1
ATOM 761 O O . THR A 1 101 ? -5.975 6.971 10.239 1.00 81.88 101 THR A O 1
ATOM 764 N N . ALA A 1 102 ? -3.751 7.052 10.534 1.00 79.19 102 ALA A N 1
ATOM 765 C CA . ALA A 1 102 ? -3.810 6.826 11.977 1.00 79.19 102 ALA A CA 1
ATOM 766 C C . ALA A 1 102 ? -4.554 7.958 12.705 1.00 79.19 102 ALA A C 1
ATOM 768 O O . ALA A 1 102 ? -5.472 7.695 13.485 1.00 79.19 102 ALA A O 1
ATOM 769 N N . LEU A 1 103 ? -4.214 9.216 12.407 1.00 85.25 103 LEU A N 1
ATOM 770 C CA . LEU A 1 103 ? -4.870 10.394 12.977 1.00 85.25 103 LEU A CA 1
ATOM 771 C C . LEU A 1 103 ? -6.365 10.428 12.647 1.00 85.25 103 LEU A C 1
ATOM 773 O O . LEU A 1 103 ? -7.182 10.703 13.528 1.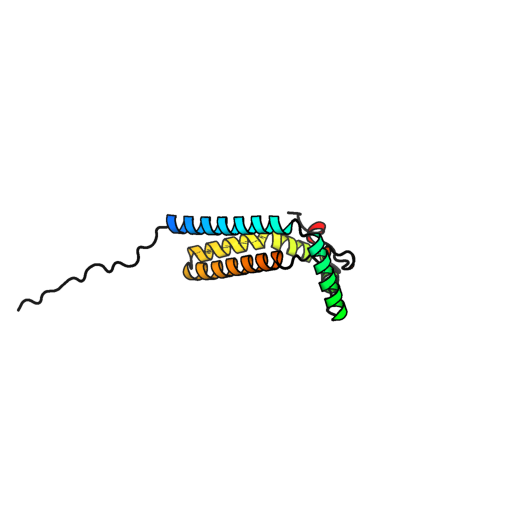00 85.25 103 LEU A O 1
ATOM 777 N N . PHE A 1 104 ? -6.737 10.093 11.410 1.00 86.00 104 PHE A N 1
ATOM 778 C CA . PHE A 1 104 ? -8.131 10.012 10.988 1.00 86.00 104 PHE A CA 1
ATOM 779 C C . PHE A 1 104 ? -8.912 8.963 11.791 1.00 86.00 104 PHE A C 1
ATOM 781 O O . PHE A 1 104 ? -10.005 9.249 12.283 1.00 86.00 104 PHE A O 1
ATOM 788 N N . LEU A 1 105 ? -8.341 7.773 11.999 1.00 81.75 105 LEU A N 1
ATOM 789 C CA . LEU A 1 105 ? -8.974 6.727 12.807 1.00 81.75 105 LEU A CA 1
ATOM 790 C C . LEU A 1 105 ? -9.098 7.116 14.283 1.00 81.75 105 LEU A C 1
ATOM 792 O O . LEU A 1 105 ? -10.143 6.858 14.883 1.00 81.75 105 LEU A O 1
ATOM 796 N N . ILE A 1 106 ? -8.080 7.765 14.857 1.00 82.06 106 ILE A N 1
ATOM 797 C CA . ILE A 1 106 ? -8.121 8.284 16.235 1.00 82.06 106 ILE A CA 1
ATOM 798 C C . ILE A 1 106 ? -9.225 9.336 16.366 1.00 82.06 106 ILE A C 1
ATOM 800 O O . ILE A 1 106 ? -10.041 9.278 17.289 1.00 82.06 106 ILE A O 1
ATOM 804 N N . TRP A 1 107 ? -9.301 10.274 15.422 1.00 88.62 107 TRP A N 1
ATOM 805 C CA . TRP A 1 107 ? -10.347 11.292 15.403 1.00 88.62 107 TRP A CA 1
ATOM 806 C C . TRP A 1 107 ? -11.744 10.667 15.324 1.00 88.62 107 TRP A C 1
ATOM 808 O O . TRP A 1 107 ? -12.644 11.059 16.073 1.00 88.62 107 TRP A O 1
ATOM 818 N N . LEU A 1 108 ? -11.914 9.655 14.471 1.00 84.62 108 LEU A N 1
ATOM 819 C CA . LEU A 1 108 ? -13.170 8.930 14.308 1.00 84.62 108 LEU A CA 1
ATOM 820 C C . LEU A 1 108 ? -13.547 8.171 15.589 1.00 84.62 108 LEU A C 1
ATOM 822 O O . LEU A 1 108 ? -14.710 8.186 15.988 1.00 84.62 108 LEU A O 1
ATOM 826 N N . TYR A 1 109 ? -12.570 7.567 16.266 1.00 78.31 109 TYR A N 1
ATOM 827 C CA . TYR A 1 109 ? -12.763 6.884 17.545 1.00 78.31 109 TYR A CA 1
ATOM 828 C C . TYR A 1 109 ? -13.245 7.844 18.643 1.00 78.31 109 TYR A C 1
ATOM 830 O O . TYR A 1 109 ? -14.213 7.540 19.340 1.00 78.31 109 TYR A O 1
ATOM 838 N N . VAL A 1 110 ? -12.616 9.020 18.761 1.00 82.88 110 VAL A N 1
ATOM 839 C CA . VAL A 1 110 ? -12.927 10.007 19.810 1.00 82.88 110 VAL A CA 1
ATOM 840 C C . VAL A 1 110 ? -14.241 10.740 19.538 1.00 82.88 110 VAL A C 1
ATOM 842 O O . VAL A 1 110 ? -15.054 10.897 20.446 1.00 82.88 110 VAL A O 1
ATOM 845 N N . ARG A 1 111 ? -14.473 11.207 18.303 1.00 86.12 111 ARG A N 1
ATOM 846 C CA . ARG A 1 111 ? -15.635 12.059 17.989 1.00 86.12 111 ARG A CA 1
ATOM 847 C C . ARG A 1 111 ? -16.853 11.307 17.464 1.00 86.12 111 ARG A C 1
ATOM 849 O O . ARG A 1 111 ? -17.966 11.814 17.596 1.00 86.12 111 ARG A O 1
ATOM 856 N N . ARG A 1 112 ? -16.682 10.158 16.803 1.00 85.75 112 ARG A N 1
ATOM 857 C CA . ARG A 1 112 ? -17.748 9.480 16.036 1.00 85.75 112 ARG A CA 1
ATOM 858 C C . ARG A 1 112 ? -17.623 7.943 16.118 1.00 85.75 112 ARG A C 1
ATOM 860 O O . ARG A 1 112 ? -17.498 7.280 15.084 1.00 85.75 112 ARG A O 1
ATOM 867 N N . PRO A 1 113 ? -17.742 7.337 17.315 1.00 81.62 113 PRO A N 1
ATOM 868 C CA . PRO A 1 113 ? -17.478 5.908 17.528 1.00 81.62 113 PRO A CA 1
ATOM 869 C C . PRO A 1 113 ? -18.353 4.964 16.681 1.00 81.62 113 PRO A C 1
ATOM 871 O O . PRO A 1 113 ? -17.929 3.854 16.362 1.00 81.62 113 PRO A O 1
ATOM 874 N N . GLY A 1 114 ? -19.552 5.396 16.269 1.00 82.25 114 GLY A N 1
ATOM 875 C CA . GLY A 1 114 ? -20.396 4.634 15.339 1.00 82.25 114 GLY A CA 1
ATOM 876 C C . GLY A 1 114 ? -19.771 4.471 13.946 1.00 82.25 114 GLY A C 1
ATOM 877 O O . GLY A 1 114 ? -19.776 3.373 13.395 1.00 82.25 114 GLY A O 1
ATOM 878 N N . HIS A 1 115 ? -19.156 5.530 13.411 1.00 85.31 115 HIS A N 1
ATOM 879 C CA . HIS A 1 115 ? -18.487 5.491 12.105 1.00 85.31 115 HIS A CA 1
ATOM 880 C C . HIS A 1 115 ? -17.135 4.776 12.185 1.00 85.31 115 HIS A C 1
ATOM 882 O O . HIS A 1 115 ? -16.733 4.115 11.230 1.00 85.31 115 HIS A O 1
ATOM 888 N N . TYR A 1 116 ? -16.467 4.842 13.341 1.00 81.31 116 TYR A N 1
ATOM 889 C CA . TYR A 1 116 ? -15.214 4.128 13.584 1.00 81.31 116 TYR A CA 1
ATOM 890 C C . TYR A 1 116 ? -15.353 2.620 13.367 1.00 81.31 116 TYR A C 1
ATOM 892 O O . TYR A 1 116 ? -14.519 2.013 12.697 1.00 81.31 116 TYR A O 1
ATOM 900 N N . LEU A 1 117 ? -16.431 2.010 13.869 1.00 79.44 117 LEU A N 1
ATOM 901 C CA . LEU A 1 117 ? -16.664 0.575 13.689 1.00 79.44 117 LEU A CA 1
ATOM 902 C C . LEU A 1 117 ? -16.837 0.190 12.216 1.00 79.44 117 LEU A C 1
ATOM 904 O O . LEU A 1 117 ? -16.349 -0.863 11.806 1.00 79.44 117 LEU A O 1
ATOM 908 N N . TRP A 1 118 ? -17.508 1.031 11.427 1.00 85.19 118 TRP A N 1
ATOM 909 C CA . TRP A 1 118 ? -17.677 0.802 9.995 1.00 85.19 118 TRP A CA 1
ATOM 910 C C . TRP A 1 118 ? -16.351 0.962 9.244 1.00 85.19 118 TRP A C 1
ATOM 912 O O . TRP A 1 118 ? -15.920 0.021 8.581 1.00 85.19 118 TRP A O 1
ATOM 922 N N . ALA A 1 119 ? -15.650 2.083 9.434 1.00 83.69 119 ALA A N 1
ATOM 923 C CA . ALA A 1 119 ? -14.361 2.342 8.789 1.00 83.69 119 ALA A CA 1
ATOM 924 C C . ALA A 1 119 ? -13.324 1.258 9.120 1.00 83.69 119 ALA A C 1
ATOM 926 O O . ALA A 1 119 ? -12.627 0.758 8.241 1.00 83.69 119 ALA A O 1
ATOM 927 N N . ARG A 1 120 ? -13.279 0.813 10.380 1.00 82.31 120 ARG A N 1
ATOM 928 C CA . ARG A 1 120 ? -12.411 -0.282 10.819 1.00 82.31 120 ARG A CA 1
ATOM 929 C C . ARG A 1 120 ? -12.730 -1.603 10.120 1.00 82.31 120 ARG A C 1
ATOM 931 O O . ARG A 1 120 ? -11.807 -2.327 9.761 1.00 82.31 120 ARG A O 1
ATOM 938 N N . ARG A 1 121 ? -14.013 -1.947 9.957 1.00 83.06 121 ARG A N 1
ATOM 939 C CA . ARG A 1 121 ? -14.418 -3.168 9.239 1.00 83.06 121 ARG A CA 1
ATOM 940 C C . ARG A 1 121 ? -14.017 -3.094 7.774 1.00 83.06 121 ARG A C 1
ATOM 942 O O . ARG A 1 121 ? -13.475 -4.066 7.269 1.00 83.06 121 ARG A O 1
ATOM 949 N N . VAL A 1 122 ? -14.232 -1.948 7.132 1.00 86.31 122 VAL A N 1
ATOM 950 C CA . VAL A 1 122 ? -13.819 -1.721 5.743 1.00 86.31 122 VAL A CA 1
ATOM 951 C C . VAL A 1 122 ? -12.308 -1.893 5.600 1.00 86.31 122 VAL A C 1
ATOM 953 O O . VAL A 1 122 ? -11.878 -2.670 4.756 1.00 86.31 122 VAL A O 1
ATOM 956 N N . LEU A 1 123 ? -11.508 -1.267 6.470 1.00 83.62 123 LEU A N 1
ATOM 957 C CA . LEU A 1 123 ? -10.052 -1.442 6.466 1.00 83.62 123 LEU A CA 1
ATOM 958 C C . LEU A 1 123 ? -9.650 -2.904 6.674 1.00 83.62 123 LEU A C 1
ATOM 960 O O . LEU A 1 123 ? -8.861 -3.429 5.902 1.00 83.62 123 LEU A O 1
ATOM 964 N N . ALA A 1 124 ? -10.227 -3.586 7.665 1.00 80.56 124 ALA A N 1
ATOM 965 C CA . ALA A 1 124 ? -9.909 -4.987 7.932 1.00 80.56 124 ALA A CA 1
ATOM 966 C C . ALA A 1 124 ? -10.264 -5.906 6.749 1.00 80.56 124 ALA A C 1
ATOM 968 O O . ALA A 1 124 ? -9.478 -6.788 6.409 1.00 80.56 124 ALA A O 1
ATOM 969 N N . VAL A 1 125 ? -11.417 -5.690 6.108 1.00 84.31 125 VAL A N 1
ATOM 970 C CA . VAL A 1 125 ? -11.845 -6.459 4.931 1.00 84.31 125 VAL A CA 1
ATOM 971 C C . VAL A 1 125 ? -10.948 -6.163 3.735 1.00 84.31 125 VAL A C 1
ATOM 973 O O . VAL A 1 125 ? -10.503 -7.104 3.091 1.00 84.31 125 VAL A O 1
ATOM 976 N N . LEU A 1 126 ? -10.630 -4.895 3.460 1.00 86.50 126 LEU A N 1
ATOM 977 C CA . LEU A 1 126 ? -9.747 -4.519 2.352 1.00 86.50 126 LEU A CA 1
ATOM 978 C C . LEU A 1 126 ? -8.335 -5.077 2.541 1.00 86.50 126 LEU A C 1
ATOM 980 O O . LEU A 1 126 ? -7.799 -5.698 1.627 1.00 86.50 126 LEU A O 1
ATOM 984 N N . THR A 1 127 ? -7.748 -4.923 3.730 1.00 80.69 127 THR A N 1
ATOM 985 C CA . THR A 1 127 ? -6.422 -5.477 4.038 1.00 80.69 127 THR A CA 1
ATOM 986 C C . THR A 1 127 ? -6.430 -7.005 3.987 1.00 80.69 127 THR A C 1
ATOM 988 O O . THR A 1 127 ? -5.504 -7.602 3.442 1.00 80.69 127 THR A O 1
ATOM 991 N N . GLY A 1 128 ? -7.478 -7.650 4.509 1.00 79.12 128 GLY A N 1
ATOM 992 C CA . GLY A 1 128 ? -7.632 -9.103 4.447 1.00 79.12 128 GLY A CA 1
ATOM 993 C C . GLY A 1 128 ? -7.789 -9.619 3.016 1.00 79.12 128 GLY A C 1
ATOM 994 O O . GLY A 1 128 ? -7.115 -10.570 2.637 1.00 79.12 128 GLY A O 1
ATOM 995 N N . ALA A 1 129 ? -8.620 -8.968 2.201 1.00 83.75 129 ALA A N 1
ATOM 996 C CA . ALA A 1 129 ? -8.812 -9.313 0.795 1.00 83.75 129 ALA A CA 1
ATOM 997 C C . ALA A 1 129 ? -7.524 -9.122 -0.014 1.00 83.75 129 ALA A C 1
ATOM 999 O O . ALA A 1 129 ? -7.155 -10.005 -0.785 1.00 83.75 129 ALA A O 1
ATOM 1000 N N . ALA A 1 130 ? -6.804 -8.018 0.210 1.00 81.44 130 ALA A N 1
ATOM 1001 C CA . ALA A 1 130 ? -5.503 -7.779 -0.409 1.00 81.44 130 ALA A CA 1
ATOM 1002 C C . ALA A 1 130 ? -4.491 -8.873 -0.039 1.00 81.44 130 ALA A C 1
ATOM 1004 O O . ALA A 1 130 ? -3.761 -9.354 -0.904 1.00 81.44 130 ALA A O 1
ATOM 1005 N N . LEU A 1 131 ? -4.481 -9.317 1.223 1.00 82.00 131 LEU A N 1
ATOM 1006 C CA . LEU A 1 131 ? -3.619 -10.413 1.658 1.00 82.00 131 LEU A CA 1
ATOM 1007 C C . LEU A 1 131 ? -4.003 -11.743 1.002 1.00 82.00 131 LEU A C 1
ATOM 1009 O O . LEU A 1 131 ? -3.123 -12.453 0.525 1.00 82.00 131 LEU A O 1
ATOM 1013 N N . VAL A 1 132 ? -5.295 -12.083 0.957 1.00 81.88 132 VAL A N 1
ATOM 1014 C CA . VAL A 1 132 ? -5.770 -13.304 0.286 1.00 81.88 132 VAL A CA 1
ATOM 1015 C C . VAL A 1 132 ? -5.359 -13.287 -1.179 1.00 81.88 132 VAL A C 1
ATOM 1017 O O . VAL A 1 132 ? -4.754 -14.252 -1.634 1.00 81.88 132 VAL A O 1
ATOM 1020 N N . LEU A 1 133 ? -5.602 -12.179 -1.884 1.00 84.69 133 LEU A N 1
ATOM 1021 C CA . LEU A 1 133 ? -5.199 -12.018 -3.277 1.00 84.69 133 LEU A CA 1
ATOM 1022 C C . LEU A 1 133 ? -3.694 -12.251 -3.445 1.00 84.69 133 LEU A C 1
ATOM 1024 O O . LEU A 1 133 ? -3.305 -13.069 -4.273 1.00 84.69 133 LEU A O 1
ATOM 1028 N N . HIS A 1 134 ? -2.868 -11.609 -2.614 1.00 80.31 134 HIS A N 1
ATOM 1029 C CA . HIS A 1 134 ? -1.411 -11.748 -2.649 1.00 80.31 134 HIS A CA 1
ATOM 1030 C C . HIS A 1 134 ? -0.941 -13.192 -2.416 1.00 80.31 134 HIS A C 1
ATOM 1032 O O . HIS A 1 134 ? 0.012 -13.644 -3.044 1.00 80.31 134 HIS A O 1
ATOM 1038 N N . LEU A 1 135 ? -1.627 -13.938 -1.546 1.00 79.00 135 LEU A N 1
ATOM 1039 C CA . LEU A 1 135 ? -1.321 -15.343 -1.272 1.00 79.00 135 LEU A CA 1
ATOM 1040 C C . LEU A 1 135 ? -1.782 -16.288 -2.385 1.00 79.00 135 LEU A C 1
ATOM 1042 O O . LEU A 1 135 ? -1.103 -17.274 -2.674 1.00 79.00 135 LEU A O 1
ATOM 1046 N N . THR A 1 136 ? -2.946 -16.022 -2.980 1.00 82.81 136 THR A N 1
ATOM 1047 C CA . THR A 1 136 ? -3.514 -16.856 -4.051 1.00 82.81 136 THR A CA 1
ATOM 1048 C C . THR A 1 136 ? -2.880 -16.585 -5.406 1.00 82.81 136 THR A C 1
ATOM 1050 O O . THR A 1 136 ? -2.804 -17.483 -6.238 1.00 82.81 136 THR A O 1
ATOM 1053 N N . PHE A 1 137 ? -2.435 -15.353 -5.626 1.00 81.81 137 PHE A N 1
ATOM 1054 C CA . PHE A 1 137 ? -1.879 -14.895 -6.882 1.00 81.81 137 PHE A CA 1
ATOM 1055 C C . PHE A 1 137 ? -0.657 -14.018 -6.590 1.00 81.81 137 PHE A C 1
ATOM 1057 O O . PHE A 1 137 ? -0.737 -12.786 -6.647 1.00 81.81 137 PHE A O 1
ATOM 1064 N N . PRO A 1 138 ? 0.481 -14.640 -6.223 1.00 82.00 138 PRO A N 1
ATOM 1065 C CA . PRO A 1 138 ? 1.716 -13.898 -6.062 1.00 82.00 138 PRO A CA 1
ATOM 1066 C C . PRO A 1 138 ? 2.063 -13.287 -7.420 1.00 82.00 138 PRO A C 1
ATOM 1068 O O . PRO A 1 138 ? 2.034 -13.969 -8.449 1.00 82.00 138 PRO A O 1
ATOM 1071 N N . LEU A 1 139 ? 2.344 -11.989 -7.422 1.00 82.81 139 LEU A N 1
ATOM 1072 C CA . LEU A 1 139 ? 2.601 -11.223 -8.631 1.00 82.81 139 LEU A CA 1
ATOM 1073 C C . LEU A 1 139 ? 3.811 -10.328 -8.405 1.00 82.81 139 LEU A C 1
ATOM 1075 O O . LEU A 1 139 ? 3.786 -9.447 -7.542 1.00 82.81 139 LEU A O 1
ATOM 1079 N N . ALA A 1 140 ? 4.872 -10.567 -9.176 1.00 81.69 140 ALA A N 1
ATOM 1080 C CA . ALA A 1 140 ? 6.024 -9.685 -9.164 1.00 81.69 140 ALA A CA 1
ATOM 1081 C C . ALA A 1 140 ? 5.629 -8.340 -9.797 1.00 81.69 140 ALA A C 1
ATOM 1083 O O . ALA A 1 140 ? 4.959 -8.322 -10.834 1.00 81.69 140 ALA A O 1
ATOM 1084 N N . PRO A 1 141 ? 6.015 -7.207 -9.192 1.00 78.69 141 PRO A N 1
ATOM 1085 C CA . PRO A 1 141 ? 5.692 -5.908 -9.750 1.00 78.69 141 PRO A CA 1
ATOM 1086 C C . PRO A 1 141 ? 6.412 -5.709 -11.094 1.00 78.69 141 PRO A C 1
ATOM 1088 O O . PRO A 1 141 ? 7.560 -6.139 -11.243 1.00 78.69 141 PRO A O 1
ATOM 1091 N N . PRO A 1 142 ? 5.795 -5.003 -12.057 1.00 74.75 142 PRO A N 1
ATOM 1092 C CA . PRO A 1 142 ? 6.326 -4.874 -13.413 1.00 74.75 142 PRO A CA 1
ATOM 1093 C C . PRO A 1 142 ? 7.710 -4.216 -13.449 1.00 74.75 142 PRO A C 1
ATOM 1095 O O . PRO A 1 142 ? 8.527 -4.577 -14.282 1.00 74.75 142 PRO A O 1
ATOM 1098 N N . ARG A 1 143 ? 8.042 -3.340 -12.492 1.00 75.62 143 ARG A N 1
ATOM 1099 C CA . ARG A 1 143 ? 9.388 -2.746 -12.365 1.00 75.62 143 ARG A CA 1
ATOM 1100 C C . ARG A 1 143 ? 10.526 -3.742 -12.131 1.00 75.62 143 ARG A C 1
ATOM 1102 O O . ARG A 1 143 ? 11.675 -3.410 -12.381 1.00 75.62 143 ARG A O 1
ATOM 1109 N N . MET A 1 144 ? 10.217 -4.950 -11.663 1.00 75.06 144 MET A N 1
ATOM 1110 C CA . MET A 1 144 ? 11.199 -6.027 -11.508 1.00 75.06 144 MET A CA 1
ATOM 1111 C C . MET A 1 144 ? 11.331 -6.889 -12.772 1.00 75.06 144 MET A C 1
ATOM 1113 O O . MET A 1 144 ? 12.232 -7.722 -12.849 1.00 75.06 144 MET A O 1
ATOM 1117 N N . LEU A 1 145 ? 10.457 -6.711 -13.768 1.00 74.38 145 LEU A N 1
ATOM 1118 C CA . LEU A 1 145 ? 10.578 -7.364 -15.067 1.00 74.38 145 LEU A CA 1
ATOM 1119 C C . LEU A 1 145 ? 11.519 -6.546 -15.955 1.00 74.38 145 LEU A C 1
ATOM 1121 O O . LEU A 1 145 ? 11.202 -5.419 -16.329 1.00 74.38 145 LEU A O 1
ATOM 1125 N N . GLY A 1 146 ? 12.642 -7.137 -16.372 1.00 67.50 146 GLY A N 1
ATOM 1126 C CA . GLY A 1 146 ? 13.577 -6.481 -17.298 1.00 67.50 146 GLY A CA 1
ATOM 1127 C C . GLY A 1 146 ? 12.914 -6.033 -18.609 1.00 67.50 146 GLY A C 1
ATOM 1128 O O . GLY A 1 146 ? 13.251 -4.981 -19.140 1.00 67.50 146 GLY A O 1
ATOM 1129 N N . ALA A 1 147 ? 11.902 -6.775 -19.074 1.00 67.19 147 ALA A N 1
ATOM 1130 C CA . ALA A 1 147 ? 11.122 -6.450 -20.270 1.00 67.19 147 ALA A CA 1
ATOM 1131 C C . ALA A 1 147 ? 10.250 -5.186 -20.129 1.00 67.19 147 ALA A C 1
ATOM 1133 O O . ALA A 1 147 ? 9.827 -4.618 -21.135 1.00 67.19 147 ALA A O 1
ATOM 1134 N N . ALA A 1 148 ? 9.967 -4.742 -18.899 1.00 63.94 148 ALA A N 1
ATOM 1135 C CA . ALA A 1 148 ? 9.094 -3.602 -18.654 1.00 63.94 148 ALA A CA 1
ATOM 1136 C C . ALA A 1 148 ? 9.795 -2.245 -18.736 1.00 63.94 148 ALA A C 1
ATOM 1138 O O . ALA A 1 148 ? 9.118 -1.229 -18.900 1.00 63.94 148 ALA A O 1
ATOM 1139 N N . HIS A 1 149 ? 11.131 -2.226 -18.642 1.00 70.88 149 HIS A N 1
ATOM 1140 C CA . HIS A 1 149 ? 11.955 -1.012 -18.675 1.00 70.88 149 HIS A CA 1
ATOM 1141 C C . HIS A 1 149 ? 11.439 0.118 -17.754 1.00 70.88 149 HIS A C 1
ATOM 1143 O O . HIS A 1 149 ? 11.537 1.298 -18.096 1.00 70.88 149 HIS A O 1
ATOM 1149 N N . LEU A 1 150 ? 10.859 -0.229 -16.596 1.00 71.19 150 LEU A N 1
ATOM 1150 C CA . LEU A 1 150 ? 10.391 0.743 -15.604 1.00 71.19 150 LEU A CA 1
ATOM 1151 C C . LEU A 1 150 ? 11.500 1.048 -14.598 1.00 71.19 150 LEU A C 1
ATOM 1153 O O . LEU A 1 150 ? 12.221 0.153 -14.162 1.00 71.19 150 LEU A O 1
ATOM 1157 N N . VAL A 1 151 ? 11.602 2.314 -14.199 1.00 70.62 151 VAL A N 1
ATOM 1158 C CA . VAL A 1 151 ? 12.518 2.760 -13.141 1.00 70.62 151 VAL A CA 1
ATOM 1159 C C . VAL A 1 151 ? 11.863 2.529 -11.781 1.00 70.62 151 VAL A C 1
ATOM 1161 O O . VAL A 1 151 ? 10.697 2.881 -11.591 1.00 70.62 151 VAL A O 1
ATOM 1164 N N . ASP A 1 152 ? 12.608 1.985 -10.819 1.00 70.81 152 ASP A N 1
ATOM 1165 C CA . ASP A 1 152 ? 12.169 1.929 -9.423 1.00 70.81 152 ASP A CA 1
ATOM 1166 C C . ASP A 1 152 ? 12.334 3.311 -8.775 1.00 70.81 152 ASP A C 1
ATOM 1168 O O . ASP A 1 152 ? 13.390 3.672 -8.254 1.00 70.81 152 ASP A O 1
ATOM 1172 N N . THR A 1 153 ? 11.283 4.125 -8.847 1.00 64.31 153 THR A N 1
ATOM 1173 C CA . THR A 1 153 ? 11.314 5.504 -8.348 1.00 64.31 153 THR A CA 1
ATOM 1174 C C . THR A 1 153 ? 11.430 5.596 -6.829 1.00 64.31 153 THR A C 1
ATOM 1176 O O . THR A 1 153 ? 11.850 6.637 -6.328 1.00 64.31 153 THR A O 1
ATOM 1179 N N . ALA A 1 154 ? 11.101 4.535 -6.087 1.00 60.22 154 ALA A N 1
ATOM 1180 C CA . ALA A 1 154 ? 11.271 4.496 -4.638 1.00 60.22 154 ALA A CA 1
ATOM 1181 C C . ALA A 1 154 ? 12.743 4.284 -4.257 1.00 60.22 154 ALA A C 1
ATOM 1183 O O . ALA A 1 154 ? 13.220 4.917 -3.319 1.00 60.22 154 ALA A O 1
ATOM 1184 N N . GLN A 1 155 ? 13.470 3.450 -5.009 1.00 62.19 155 GLN A N 1
ATOM 1185 C CA . GLN A 1 155 ? 14.919 3.275 -4.845 1.00 62.19 155 GLN A CA 1
ATOM 1186 C C . GLN A 1 155 ? 15.724 4.485 -5.334 1.00 62.19 155 GLN A C 1
ATOM 1188 O O . GLN A 1 155 ? 16.731 4.831 -4.724 1.00 62.19 155 GLN A O 1
ATOM 1193 N N . VAL A 1 156 ? 15.300 5.126 -6.428 1.00 63.03 156 VAL A N 1
ATOM 1194 C CA . VAL A 1 156 ? 16.070 6.215 -7.057 1.00 63.03 156 VAL A CA 1
ATOM 1195 C C . VAL A 1 156 ? 15.752 7.593 -6.458 1.00 63.03 156 VAL A C 1
ATOM 1197 O O . VAL A 1 156 ? 16.655 8.412 -6.314 1.00 63.03 156 VAL A O 1
ATOM 1200 N N . TYR A 1 157 ? 14.495 7.857 -6.076 1.00 57.47 157 TYR A N 1
ATOM 1201 C CA . TYR A 1 157 ? 14.014 9.201 -5.712 1.00 57.47 157 TYR A CA 1
ATOM 1202 C C . TYR A 1 157 ? 13.315 9.272 -4.338 1.00 57.47 157 TYR A C 1
ATOM 1204 O O . TYR A 1 157 ? 12.612 10.239 -4.042 1.00 57.47 157 TYR A O 1
ATOM 1212 N N . GLY A 1 158 ? 13.422 8.261 -3.478 1.00 54.53 158 GLY A N 1
ATOM 1213 C CA . GLY A 1 158 ? 12.806 8.271 -2.144 1.00 54.53 158 GLY A CA 1
ATOM 1214 C C . GLY A 1 158 ? 13.800 7.886 -1.050 1.00 54.53 158 GLY A C 1
ATOM 1215 O O . GLY A 1 158 ? 14.805 7.245 -1.349 1.00 54.53 158 GLY A O 1
ATOM 1216 N N . PRO A 1 159 ? 13.556 8.244 0.226 1.00 46.03 159 PRO A N 1
ATOM 1217 C CA . PRO A 1 159 ? 14.272 7.597 1.315 1.00 46.03 159 PRO A CA 1
ATOM 1218 C C . PRO A 1 159 ? 13.878 6.117 1.305 1.00 46.03 159 PRO A C 1
ATOM 1220 O O . PRO A 1 159 ? 12.698 5.784 1.423 1.00 46.03 159 PRO A O 1
ATOM 1223 N N . SER A 1 160 ? 14.853 5.233 1.117 1.00 42.59 160 SER A N 1
ATOM 1224 C CA . SER A 1 160 ? 14.648 3.792 1.211 1.00 42.59 160 SER A CA 1
ATOM 1225 C C . SER A 1 160 ? 14.277 3.433 2.654 1.00 42.59 160 SER A C 1
ATOM 1227 O O . SER A 1 160 ? 15.107 3.509 3.558 1.00 42.59 160 SER A O 1
ATOM 1229 N N . VAL A 1 161 ? 13.006 3.084 2.876 1.00 46.12 161 VAL A N 1
ATOM 1230 C CA . VAL A 1 161 ? 12.494 2.501 4.130 1.00 46.12 161 VAL A CA 1
ATOM 1231 C C . VAL A 1 161 ? 12.093 1.051 3.930 1.00 46.12 161 VAL A C 1
ATOM 1233 O O . VAL A 1 161 ? 11.541 0.732 2.852 1.00 46.12 161 VAL A O 1
#